Protein AF-A0A7S3LBG4-F1 (afdb_monomer_lite)

pLDDT: mean 80.08, std 18.28, range [35.03, 97.19]

Sequence (157 aa):
PDRILVVACHACQHLSDETLQIACEFGAHAAIMPCCQRDLSPGCAWKAVSKRLNIPMEIVMDIVLAGKAMSWSAGQEHQTSYDVRMKVLEGSSTPQNRLILCRADEN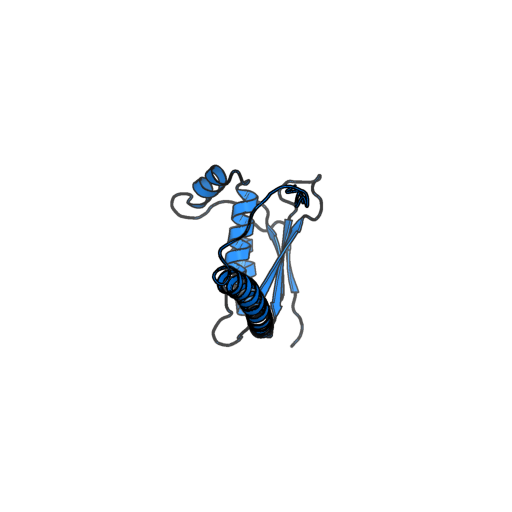LNRRRAQAKATAQDHLDKAYQRAHVLVSSTKSKTSDYLPLLGSFCLGVAL

Structure (mmCIF, N/CA/C/O backbone):
data_AF-A0A7S3LBG4-F1
#
_entry.id   AF-A0A7S3LBG4-F1
#
loop_
_atom_site.group_PDB
_atom_site.id
_atom_site.type_symbol
_atom_site.label_atom_id
_atom_site.label_alt_id
_atom_site.label_comp_id
_atom_site.label_asym_id
_atom_site.label_entity_id
_atom_site.label_seq_id
_atom_site.pdbx_PDB_ins_code
_atom_site.Cartn_x
_atom_site.Cartn_y
_atom_site.Cartn_z
_atom_site.occupancy
_atom_site.B_iso_or_equiv
_atom_site.auth_seq_id
_atom_site.auth_comp_id
_atom_site.auth_asym_id
_atom_site.auth_atom_id
_atom_site.pdbx_PDB_model_num
ATOM 1 N N . PRO A 1 1 ? -22.927 3.860 -4.660 1.00 54.59 1 PRO A N 1
ATOM 2 C CA . PRO A 1 1 ? -21.710 3.897 -5.502 1.00 54.59 1 PRO A CA 1
ATOM 3 C C . PRO A 1 1 ? -21.310 2.489 -5.956 1.00 54.59 1 PRO A C 1
ATOM 5 O O . PRO A 1 1 ? -21.246 1.577 -5.128 1.00 54.59 1 PRO A O 1
ATOM 8 N N . ASP A 1 2 ? -21.078 2.316 -7.256 1.00 58.25 2 ASP A N 1
ATOM 9 C CA . ASP A 1 2 ? -20.560 1.061 -7.797 1.00 58.25 2 ASP A CA 1
ATOM 10 C C . ASP A 1 2 ? -19.129 0.827 -7.307 1.00 58.25 2 ASP A C 1
ATOM 12 O O . ASP A 1 2 ? -18.314 1.747 -7.224 1.00 58.25 2 ASP A O 1
ATOM 16 N N . ARG A 1 3 ? -18.823 -0.417 -6.930 1.00 76.06 3 ARG A N 1
ATOM 17 C CA . ARG A 1 3 ? -17.491 -0.796 -6.446 1.00 76.06 3 ARG A CA 1
ATOM 18 C C . ARG A 1 3 ? -16.565 -0.999 -7.639 1.00 76.06 3 ARG A C 1
ATOM 20 O O . ARG A 1 3 ? -16.443 -2.112 -8.144 1.00 76.06 3 ARG A O 1
ATOM 27 N N . ILE A 1 4 ? -15.935 0.080 -8.087 1.00 87.81 4 ILE A N 1
ATOM 28 C CA . ILE A 1 4 ? -14.963 0.047 -9.182 1.00 87.81 4 ILE A CA 1
ATOM 29 C C . ILE A 1 4 ? -13.661 -0.593 -8.682 1.00 87.81 4 ILE A C 1
ATOM 31 O O . ILE A 1 4 ? -13.134 -0.218 -7.631 1.00 87.81 4 ILE A O 1
ATOM 35 N N . LEU A 1 5 ? -13.157 -1.566 -9.445 1.00 91.75 5 LEU A N 1
ATOM 36 C CA . LEU A 1 5 ? -11.849 -2.183 -9.248 1.00 91.75 5 LEU A CA 1
ATOM 37 C C . LEU A 1 5 ? -10.949 -1.847 -10.437 1.00 91.75 5 LEU A C 1
ATOM 39 O O . LEU A 1 5 ? -11.205 -2.281 -11.558 1.00 91.75 5 LEU A O 1
ATOM 43 N N . VAL A 1 6 ? -9.876 -1.114 -10.170 1.00 93.75 6 VAL A N 1
ATOM 44 C CA . VAL A 1 6 ? -8.808 -0.837 -11.129 1.00 93.75 6 VAL A CA 1
ATOM 45 C C . VAL A 1 6 ? -7.789 -1.970 -11.065 1.00 93.75 6 VAL A C 1
ATOM 47 O O . VAL A 1 6 ? -7.292 -2.307 -9.991 1.00 93.75 6 VAL A O 1
ATOM 50 N N . VAL A 1 7 ? -7.468 -2.568 -12.210 1.00 94.81 7 VAL A N 1
ATOM 51 C CA . VAL A 1 7 ? -6.481 -3.649 -12.301 1.00 94.81 7 VAL A CA 1
ATOM 52 C C . VAL A 1 7 ? -5.389 -3.251 -13.276 1.00 94.81 7 VAL A C 1
ATOM 54 O O . VAL A 1 7 ? -5.682 -2.904 -14.418 1.00 94.81 7 VAL A O 1
ATOM 57 N N . ALA A 1 8 ? -4.134 -3.351 -12.846 1.00 93.69 8 ALA A N 1
ATOM 58 C CA . ALA A 1 8 ? -2.986 -3.233 -13.735 1.00 93.69 8 ALA A CA 1
ATOM 59 C C . ALA A 1 8 ? -2.028 -4.399 -13.498 1.00 93.69 8 ALA A C 1
ATOM 61 O O . ALA A 1 8 ? -1.643 -4.693 -12.365 1.00 93.69 8 ALA A O 1
ATOM 62 N N . CYS A 1 9 ? -1.637 -5.068 -14.577 1.00 91.12 9 CYS A N 1
ATOM 63 C CA . CYS A 1 9 ? -0.676 -6.161 -14.543 1.00 91.12 9 CYS A CA 1
ATOM 64 C C . CYS A 1 9 ? 0.565 -5.778 -15.338 1.00 91.12 9 CYS A C 1
ATOM 66 O O . CYS A 1 9 ? 0.461 -5.044 -16.319 1.00 91.12 9 CYS A O 1
ATOM 68 N N . HIS A 1 10 ? 1.730 -6.251 -14.895 1.00 89.00 10 HIS A N 1
ATOM 69 C CA . HIS A 1 10 ? 3.010 -5.899 -15.506 1.00 89.00 10 HIS A CA 1
ATOM 70 C C . HIS A 1 10 ? 3.178 -4.376 -15.681 1.00 89.00 10 HIS A C 1
ATOM 72 O O . HIS A 1 10 ? 3.668 -3.886 -16.699 1.00 89.00 10 HIS A O 1
ATOM 78 N N . ALA A 1 11 ? 2.738 -3.614 -14.678 1.00 91.12 11 ALA A N 1
ATOM 79 C CA . ALA A 1 11 ? 2.839 -2.165 -14.694 1.00 91.12 11 ALA A CA 1
ATOM 80 C C . ALA A 1 11 ? 4.248 -1.749 -14.262 1.00 91.12 11 ALA A C 1
ATOM 82 O O . ALA A 1 11 ? 4.743 -2.203 -13.231 1.00 91.12 11 ALA A O 1
ATOM 83 N N . CYS A 1 12 ? 4.898 -0.863 -15.023 1.00 92.56 12 CYS A N 1
ATOM 84 C CA . CYS A 1 12 ? 6.176 -0.298 -14.595 1.00 92.56 12 CYS A CA 1
ATOM 85 C C . CYS A 1 12 ? 6.015 0.482 -13.280 1.00 92.56 12 CYS A C 1
ATOM 87 O O . CYS A 1 12 ? 4.901 0.871 -12.923 1.00 92.56 12 CYS A O 1
ATOM 89 N N . GLN A 1 13 ? 7.111 0.740 -12.558 1.00 90.12 13 GLN A N 1
ATOM 90 C CA . GLN A 1 13 ? 7.042 1.474 -11.285 1.00 90.12 13 GLN A CA 1
ATOM 91 C C . GLN A 1 13 ? 6.305 2.818 -11.424 1.00 90.12 13 GLN A C 1
ATOM 93 O O . GLN A 1 13 ? 5.478 3.149 -10.583 1.00 90.12 13 GLN A O 1
ATOM 98 N N . HIS A 1 14 ? 6.576 3.556 -12.506 1.00 90.94 14 HIS A N 1
ATOM 99 C CA . HIS A 1 14 ? 5.936 4.842 -12.787 1.00 90.94 14 HIS A CA 1
ATOM 100 C C . HIS A 1 14 ? 4.425 4.697 -13.020 1.00 90.94 14 HIS A C 1
ATOM 102 O O . HIS A 1 14 ? 3.637 5.362 -12.360 1.00 90.94 14 HIS A O 1
ATOM 108 N N . LEU A 1 15 ? 4.023 3.766 -13.892 1.00 93.44 15 LEU A N 1
ATOM 109 C CA . LEU A 1 15 ? 2.612 3.502 -14.178 1.00 93.44 15 LEU A CA 1
ATOM 110 C C . LEU A 1 15 ? 1.868 2.986 -12.941 1.00 93.44 15 LEU A C 1
ATOM 112 O O . LEU A 1 15 ? 0.700 3.302 -12.747 1.00 93.44 15 LEU A O 1
ATOM 116 N N . SER A 1 16 ? 2.539 2.198 -12.100 1.00 94.25 16 SER A N 1
ATOM 117 C CA . SER A 1 16 ? 1.974 1.685 -10.850 1.00 94.25 16 SER A CA 1
ATOM 118 C C . SER A 1 16 ? 1.709 2.808 -9.847 1.00 94.25 16 SER A C 1
ATOM 120 O O . SER A 1 16 ? 0.641 2.825 -9.241 1.00 94.25 16 SER A O 1
ATOM 122 N N . ASP A 1 17 ? 2.656 3.745 -9.696 1.00 92.88 17 ASP A N 1
ATOM 123 C CA . ASP A 1 17 ? 2.485 4.950 -8.874 1.00 92.88 17 ASP A CA 1
ATOM 124 C C . ASP A 1 17 ? 1.294 5.784 -9.380 1.00 92.88 17 ASP A C 1
ATOM 126 O O . ASP A 1 17 ? 0.386 6.074 -8.605 1.00 92.88 17 ASP A O 1
ATOM 130 N N . GLU A 1 18 ? 1.256 6.103 -10.677 1.00 93.50 18 GLU A N 1
ATOM 131 C CA . GLU A 1 18 ? 0.207 6.937 -11.284 1.00 93.50 18 GLU A CA 1
ATOM 132 C C . GLU A 1 18 ? -1.180 6.279 -11.207 1.00 93.50 18 GLU A C 1
ATOM 134 O O . GLU A 1 18 ? -2.149 6.900 -10.774 1.00 93.50 18 GLU A O 1
ATOM 139 N N . THR A 1 19 ? -1.274 4.988 -11.544 1.00 94.50 19 THR A N 1
ATOM 140 C CA . THR A 1 19 ? -2.541 4.240 -11.495 1.00 94.50 19 THR A CA 1
ATOM 141 C C . THR A 1 19 ? -3.093 4.178 -10.075 1.00 94.50 19 THR A C 1
ATOM 143 O O . THR A 1 19 ? -4.294 4.363 -9.876 1.00 94.50 19 THR A O 1
ATOM 146 N N . LEU A 1 20 ? -2.238 3.916 -9.078 1.00 92.88 20 LEU A N 1
ATOM 147 C CA . LEU A 1 20 ? -2.684 3.885 -7.687 1.00 92.88 20 LEU A CA 1
ATOM 148 C C . LEU A 1 20 ? -3.047 5.267 -7.176 1.00 92.88 20 LEU A C 1
ATOM 150 O O . LEU A 1 20 ? -4.025 5.370 -6.449 1.00 92.88 20 LEU A O 1
ATOM 154 N N . GLN A 1 21 ? -2.309 6.308 -7.556 1.00 91.69 21 GLN A N 1
ATOM 155 C CA . GLN A 1 21 ? -2.642 7.668 -7.156 1.00 91.69 21 GLN A CA 1
ATOM 156 C C . GLN A 1 21 ? -4.034 8.057 -7.666 1.00 91.69 21 GLN A C 1
ATOM 158 O O . GLN A 1 21 ? -4.881 8.445 -6.864 1.00 91.69 21 GLN A O 1
ATOM 163 N N . ILE A 1 22 ? -4.304 7.859 -8.959 1.00 91.25 22 ILE A N 1
ATOM 164 C CA . ILE A 1 22 ? -5.611 8.150 -9.562 1.00 91.25 22 ILE A CA 1
ATOM 165 C C . ILE A 1 22 ? -6.702 7.298 -8.902 1.00 91.25 22 ILE A C 1
ATOM 167 O O . ILE A 1 22 ? -7.727 7.821 -8.471 1.00 91.25 22 ILE A O 1
ATOM 171 N N . ALA A 1 23 ? -6.491 5.985 -8.757 1.00 91.19 23 ALA A N 1
ATOM 172 C CA . ALA A 1 23 ? -7.466 5.125 -8.084 1.00 91.19 23 ALA A CA 1
ATOM 173 C C . ALA A 1 23 ? -7.743 5.597 -6.646 1.00 91.19 23 ALA A C 1
ATOM 175 O O . ALA A 1 23 ? -8.896 5.601 -6.209 1.00 91.19 23 ALA A O 1
ATOM 176 N N . CYS A 1 24 ? -6.699 6.038 -5.938 1.00 88.00 24 CYS A N 1
ATOM 177 C CA . CYS A 1 24 ? -6.808 6.567 -4.592 1.00 88.00 24 CYS A CA 1
ATOM 178 C C . CYS A 1 24 ? -7.620 7.868 -4.541 1.00 88.00 24 CYS A C 1
ATOM 180 O O . CYS A 1 24 ? -8.487 7.984 -3.673 1.00 88.00 24 CYS A O 1
ATOM 182 N N . GLU A 1 25 ? -7.383 8.798 -5.471 1.00 86.88 25 GLU A N 1
ATOM 183 C CA . GLU A 1 25 ? -8.101 10.075 -5.607 1.00 86.88 25 GLU A CA 1
ATOM 184 C C . GLU A 1 25 ? -9.612 9.878 -5.796 1.00 86.88 25 GLU A C 1
ATOM 186 O O . GLU A 1 25 ? -10.403 10.587 -5.177 1.00 86.88 25 GLU A O 1
ATOM 191 N N . PHE A 1 26 ? -10.018 8.863 -6.564 1.00 87.44 26 PHE A N 1
ATOM 192 C CA . PHE A 1 26 ? -11.430 8.559 -6.834 1.00 87.44 26 PHE A CA 1
ATOM 193 C C . PHE A 1 26 ? -12.071 7.560 -5.855 1.00 87.44 26 PHE A C 1
ATOM 195 O O . PHE A 1 26 ? -13.192 7.106 -6.084 1.00 87.44 26 PHE A O 1
ATOM 202 N N . GLY A 1 27 ? -11.393 7.176 -4.767 1.00 87.50 27 GLY A N 1
ATOM 203 C CA . GLY A 1 27 ? -11.970 6.236 -3.796 1.00 87.50 27 GLY A CA 1
ATOM 204 C C . GLY A 1 27 ? -12.109 4.793 -4.314 1.00 87.50 27 GLY A C 1
ATOM 205 O O . GLY A 1 27 ? -12.870 4.008 -3.742 1.00 87.50 27 GLY A O 1
ATOM 206 N N . ALA A 1 28 ? -11.430 4.429 -5.406 1.00 90.31 28 ALA A N 1
ATOM 207 C CA . ALA A 1 28 ? -11.596 3.143 -6.078 1.00 90.31 28 ALA A CA 1
ATOM 208 C C . ALA A 1 28 ? -10.756 2.032 -5.430 1.00 90.31 28 ALA A C 1
ATOM 210 O O . ALA A 1 28 ? -9.685 2.260 -4.870 1.00 90.31 28 ALA A O 1
ATOM 211 N N . HIS A 1 29 ? -11.211 0.782 -5.531 1.00 92.69 29 HIS A N 1
ATOM 212 C CA . HIS A 1 29 ? -10.350 -0.355 -5.207 1.00 92.69 29 HIS A CA 1
ATOM 213 C C . HIS A 1 29 ? -9.295 -0.522 -6.304 1.00 92.69 29 HIS A C 1
ATOM 215 O O . HIS A 1 29 ? -9.591 -0.315 -7.479 1.00 92.69 29 HIS A O 1
ATOM 221 N N . ALA A 1 30 ? -8.090 -0.958 -5.945 1.00 94.38 30 ALA A N 1
ATOM 222 C CA . ALA A 1 30 ? -7.036 -1.227 -6.916 1.00 94.38 30 ALA A CA 1
ATOM 223 C C . ALA A 1 30 ? -6.306 -2.545 -6.637 1.00 94.38 30 ALA A C 1
ATOM 225 O O . ALA A 1 30 ? -6.132 -2.953 -5.488 1.00 94.38 30 ALA A O 1
ATOM 226 N N . ALA A 1 31 ? -5.873 -3.213 -7.702 1.00 95.44 31 ALA A N 1
ATOM 227 C CA . ALA A 1 31 ? -5.034 -4.402 -7.665 1.00 95.44 31 ALA A CA 1
ATOM 228 C C . ALA A 1 31 ? -3.925 -4.261 -8.713 1.00 95.44 31 ALA A C 1
ATOM 230 O O . ALA A 1 31 ? -4.193 -4.268 -9.914 1.00 95.44 31 ALA A O 1
ATOM 231 N N . ILE A 1 32 ? -2.683 -4.118 -8.259 1.00 94.81 32 ILE A N 1
ATOM 232 C CA . ILE A 1 32 ? -1.543 -3.806 -9.122 1.00 94.81 32 ILE A CA 1
ATOM 233 C C . ILE A 1 32 ? -0.476 -4.877 -8.984 1.00 94.81 32 ILE A C 1
ATOM 235 O O . ILE A 1 32 ? -0.069 -5.215 -7.874 1.00 94.81 32 ILE A O 1
ATOM 239 N N . MET A 1 33 ? -0.007 -5.393 -10.114 1.00 93.69 33 MET A N 1
ATOM 240 C CA . MET A 1 33 ? 1.157 -6.270 -10.186 1.00 93.69 33 MET A CA 1
ATOM 241 C C . MET A 1 33 ? 2.317 -5.505 -10.839 1.00 93.69 33 MET A C 1
ATOM 243 O O . MET A 1 33 ? 2.392 -5.458 -12.074 1.00 93.69 33 MET A O 1
ATOM 247 N N . PRO A 1 34 ? 3.192 -4.866 -10.042 1.00 92.19 34 PRO A N 1
ATOM 248 C CA . PRO A 1 34 ? 4.316 -4.110 -10.569 1.00 92.19 34 PRO A CA 1
ATOM 249 C C . PRO A 1 34 ? 5.387 -5.042 -11.151 1.00 92.19 34 PRO A C 1
ATOM 251 O O . PRO A 1 34 ? 5.808 -6.013 -10.520 1.00 92.19 34 PRO A O 1
ATOM 254 N N . CYS A 1 35 ? 5.880 -4.715 -12.342 1.00 87.38 35 CYS A N 1
ATOM 255 C CA . CYS A 1 35 ? 7.086 -5.309 -12.916 1.00 87.38 35 CYS A CA 1
ATOM 256 C C . CYS A 1 35 ? 8.046 -4.180 -13.296 1.00 87.38 35 CYS A C 1
ATOM 258 O O . CYS A 1 35 ? 7.598 -3.112 -13.693 1.00 87.38 35 CYS A O 1
ATOM 260 N N . CYS A 1 36 ? 9.360 -4.373 -13.206 1.00 87.44 36 CYS A N 1
ATOM 261 C CA . CYS A 1 36 ? 10.356 -3.301 -13.403 1.00 87.44 36 CYS A CA 1
ATOM 262 C C . CYS A 1 36 ? 10.433 -2.295 -12.239 1.00 8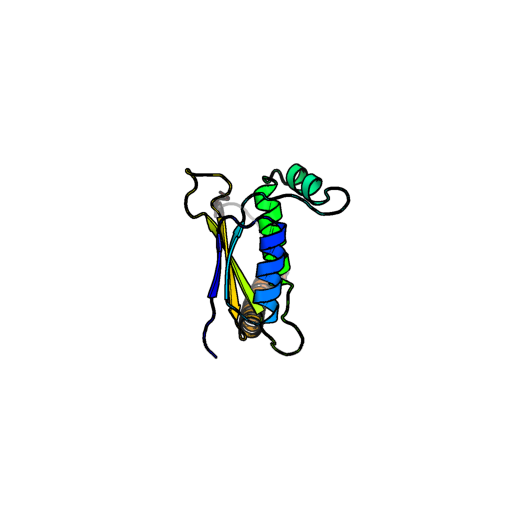7.44 36 CYS A C 1
ATOM 264 O O . CYS A 1 36 ? 10.469 -1.078 -12.451 1.00 87.44 36 CYS A O 1
ATOM 266 N N . GLN A 1 37 ? 10.506 -2.801 -11.007 1.00 87.50 37 GLN A N 1
ATOM 267 C CA . GLN A 1 37 ? 10.801 -1.996 -9.826 1.00 87.50 37 GLN A CA 1
ATOM 268 C C . GLN A 1 37 ? 12.133 -1.262 -10.005 1.00 87.50 37 GLN A C 1
ATOM 270 O O . GLN A 1 37 ? 13.196 -1.869 -10.157 1.00 87.50 37 GLN A O 1
ATOM 275 N N . ARG A 1 38 ? 12.074 0.067 -9.992 1.00 85.81 38 ARG A N 1
ATOM 276 C CA . ARG A 1 38 ? 13.249 0.927 -10.095 1.00 85.81 38 ARG A CA 1
ATOM 277 C C . ARG A 1 38 ? 13.104 2.077 -9.125 1.00 85.81 38 ARG A C 1
ATOM 279 O O . ARG A 1 38 ? 12.057 2.709 -9.051 1.00 85.81 38 ARG A O 1
ATOM 286 N N . ASP A 1 39 ? 14.187 2.366 -8.423 1.00 83.06 39 ASP A N 1
ATOM 287 C CA . ASP A 1 39 ? 14.272 3.566 -7.614 1.00 83.06 39 ASP A CA 1
ATOM 288 C C . ASP A 1 39 ? 14.437 4.785 -8.529 1.00 83.06 39 ASP A C 1
ATOM 290 O O . ASP A 1 39 ? 15.477 4.964 -9.164 1.00 83.06 39 ASP A O 1
ATOM 294 N N . LEU A 1 40 ? 13.372 5.579 -8.631 1.00 79.69 40 LEU A N 1
ATOM 295 C CA . LEU A 1 40 ? 13.346 6.840 -9.375 1.00 79.69 40 LEU A CA 1
ATOM 296 C C . LEU A 1 40 ? 13.673 8.045 -8.476 1.00 79.69 40 LEU A C 1
ATOM 298 O O . LEU A 1 40 ? 13.644 9.181 -8.943 1.00 79.69 40 LEU A O 1
ATOM 302 N N . SER A 1 41 ? 13.961 7.823 -7.187 1.00 79.00 41 SER A N 1
ATOM 303 C CA . SER A 1 41 ? 14.280 8.910 -6.265 1.00 79.00 41 SER A CA 1
ATOM 304 C C . SER A 1 41 ? 15.652 9.528 -6.575 1.00 79.00 41 SER A C 1
ATOM 306 O O . SER A 1 41 ? 16.596 8.814 -6.946 1.00 79.00 41 SER A O 1
ATOM 308 N N . PRO A 1 42 ? 15.805 10.854 -6.393 1.00 77.25 42 PRO A N 1
ATOM 309 C CA . PRO A 1 42 ? 17.103 11.506 -6.506 1.00 77.25 42 PRO A CA 1
ATOM 310 C C . PRO A 1 42 ? 18.128 10.834 -5.584 1.00 77.25 42 PRO A C 1
ATOM 312 O O . PRO A 1 42 ? 17.894 10.669 -4.389 1.00 77.25 42 PRO A O 1
ATOM 315 N N . GLY A 1 43 ? 19.267 10.423 -6.142 1.00 79.44 43 GLY A N 1
ATOM 316 C CA . GLY A 1 43 ? 20.343 9.785 -5.376 1.00 79.44 43 GLY A CA 1
ATOM 317 C C . GLY A 1 43 ? 20.122 8.311 -5.009 1.00 79.44 43 GLY A C 1
ATOM 318 O O . GLY A 1 43 ? 20.941 7.761 -4.274 1.00 79.44 43 GLY A O 1
ATOM 319 N N . CYS A 1 44 ? 19.081 7.647 -5.531 1.00 78.25 44 CYS A N 1
ATOM 320 C CA . CYS A 1 44 ? 18.791 6.230 -5.265 1.00 78.25 44 CYS A CA 1
ATOM 321 C C . CYS A 1 44 ? 18.667 5.907 -3.760 1.00 78.25 44 CYS A C 1
ATOM 323 O O . CYS A 1 44 ? 19.305 4.970 -3.256 1.00 78.25 44 CYS A O 1
ATOM 325 N N . ALA A 1 45 ? 17.887 6.705 -3.026 1.00 85.00 45 ALA A N 1
ATOM 326 C CA . ALA A 1 45 ? 17.784 6.624 -1.570 1.00 85.00 45 ALA A CA 1
ATOM 327 C C . ALA A 1 45 ? 17.387 5.219 -1.074 1.00 85.00 45 ALA A C 1
ATOM 329 O O . ALA A 1 45 ? 17.899 4.738 -0.057 1.00 85.00 45 ALA A O 1
ATOM 330 N N . TRP A 1 46 ? 16.544 4.510 -1.827 1.00 90.94 46 TRP A N 1
ATOM 331 C CA . TRP A 1 46 ? 16.045 3.187 -1.452 1.00 90.94 46 TRP A CA 1
ATOM 332 C C . TRP A 1 46 ? 17.063 2.077 -1.700 1.00 90.94 46 TRP A C 1
ATOM 334 O O . TRP A 1 46 ? 17.021 1.039 -1.038 1.00 90.94 46 TRP A O 1
ATOM 344 N N . LYS A 1 47 ? 18.068 2.317 -2.552 1.00 89.88 47 LYS A N 1
ATOM 345 C CA . LYS A 1 47 ? 19.163 1.361 -2.787 1.00 89.88 47 LYS A CA 1
ATOM 346 C C . LYS A 1 47 ? 20.015 1.167 -1.540 1.00 89.88 47 LYS A C 1
ATOM 348 O O . LYS A 1 47 ? 20.445 0.052 -1.249 1.00 89.88 47 LYS A O 1
ATOM 353 N N . ALA A 1 48 ? 20.261 2.245 -0.797 1.00 90.31 48 ALA A N 1
ATOM 354 C CA . ALA A 1 48 ? 20.980 2.175 0.471 1.00 90.31 48 ALA A CA 1
ATOM 355 C C . ALA A 1 48 ? 20.171 1.408 1.529 1.00 90.31 48 ALA A C 1
ATOM 357 O O . ALA A 1 48 ? 20.737 0.592 2.255 1.00 90.31 48 ALA A O 1
ATOM 358 N N . VAL A 1 49 ? 18.853 1.628 1.577 1.00 91.69 49 VAL A N 1
ATOM 359 C CA . VAL A 1 49 ? 17.935 0.923 2.486 1.00 91.69 49 VAL A CA 1
ATOM 360 C C . VAL A 1 49 ? 17.901 -0.574 2.179 1.00 91.69 49 VAL A C 1
ATOM 362 O O . VAL A 1 49 ? 18.122 -1.375 3.082 1.00 91.69 49 VAL A O 1
ATOM 365 N N . SER A 1 50 ? 17.721 -0.948 0.909 1.00 93.88 50 SER A N 1
ATOM 366 C CA . SER A 1 50 ? 17.745 -2.342 0.443 1.00 93.88 50 SER A CA 1
ATOM 367 C C . SER A 1 50 ? 19.012 -3.071 0.900 1.00 93.88 50 SER A C 1
ATOM 369 O O . SER A 1 50 ? 18.926 -4.134 1.515 1.00 93.88 50 SER A O 1
ATOM 371 N N . LYS A 1 51 ? 20.189 -2.457 0.708 1.00 93.56 51 LYS A N 1
ATOM 372 C CA . LYS A 1 51 ? 21.471 -3.030 1.150 1.00 93.56 51 LYS A CA 1
ATOM 373 C C . LYS A 1 51 ? 21.578 -3.167 2.668 1.00 93.56 51 LY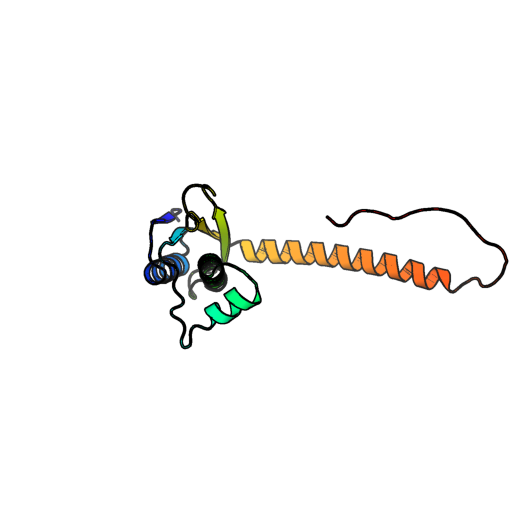S A C 1
ATOM 375 O O . LYS A 1 51 ? 22.068 -4.181 3.147 1.00 93.56 51 LYS A O 1
ATOM 380 N N . ARG A 1 52 ? 21.152 -2.150 3.425 1.00 94.62 52 ARG A N 1
ATOM 381 C CA . ARG A 1 52 ? 21.250 -2.145 4.895 1.00 94.62 52 ARG A CA 1
ATOM 382 C C . ARG A 1 52 ? 20.315 -3.157 5.549 1.00 94.62 52 ARG A C 1
ATOM 384 O O . ARG A 1 52 ? 20.693 -3.761 6.542 1.00 94.62 52 ARG A O 1
ATOM 391 N N . LEU A 1 53 ? 19.113 -3.321 5.002 1.00 94.56 53 LEU A N 1
ATOM 392 C CA . LEU A 1 53 ? 18.110 -4.252 5.522 1.00 94.56 53 LEU A CA 1
ATOM 393 C C . LEU A 1 53 ? 18.257 -5.667 4.953 1.00 94.56 53 LEU A C 1
ATOM 395 O O . LEU A 1 53 ? 17.552 -6.566 5.396 1.00 94.56 53 LEU A O 1
ATOM 399 N N . ASN A 1 54 ? 19.156 -5.863 3.983 1.00 94.88 54 ASN A N 1
ATOM 400 C CA . ASN A 1 54 ? 19.304 -7.110 3.236 1.00 94.88 54 ASN A CA 1
ATOM 401 C C . ASN A 1 54 ? 17.975 -7.582 2.607 1.00 94.88 54 ASN A C 1
ATOM 403 O O . ASN A 1 54 ? 17.637 -8.763 2.625 1.00 94.88 54 ASN A O 1
ATOM 407 N N . ILE A 1 55 ? 17.204 -6.632 2.067 1.00 91.56 55 ILE A N 1
ATOM 408 C CA . ILE A 1 55 ? 15.927 -6.884 1.389 1.00 91.56 55 ILE A CA 1
ATOM 409 C C . ILE A 1 55 ? 16.113 -6.577 -0.102 1.00 91.56 55 ILE A C 1
ATOM 411 O O . ILE A 1 55 ? 16.613 -5.492 -0.423 1.00 91.56 55 ILE A O 1
ATOM 415 N N . PRO A 1 56 ? 15.699 -7.474 -1.019 1.00 90.81 56 PRO A N 1
ATOM 416 C CA . PRO A 1 56 ? 15.716 -7.215 -2.455 1.00 90.81 56 PRO A CA 1
ATOM 417 C C . PRO A 1 56 ? 15.071 -5.873 -2.809 1.00 90.81 56 PRO A C 1
ATOM 419 O O . PRO A 1 56 ? 14.024 -5.509 -2.268 1.00 90.81 56 PRO A O 1
ATOM 422 N N . MET A 1 57 ? 15.706 -5.127 -3.712 1.00 90.94 57 MET A N 1
ATOM 423 C CA . MET A 1 57 ? 15.269 -3.778 -4.077 1.00 90.94 57 MET A CA 1
ATOM 424 C C . MET A 1 57 ? 13.823 -3.766 -4.575 1.00 90.94 57 MET A C 1
ATOM 426 O O . MET A 1 57 ? 13.069 -2.844 -4.283 1.00 90.94 57 MET A O 1
ATOM 430 N N . GLU A 1 58 ? 13.415 -4.816 -5.281 1.00 89.38 58 GLU A N 1
ATOM 431 C CA . GLU A 1 58 ? 12.070 -4.958 -5.826 1.00 89.38 58 GLU A CA 1
ATOM 432 C C . GLU A 1 58 ? 11.028 -5.005 -4.703 1.00 89.38 58 GLU A C 1
ATOM 434 O O . GLU A 1 58 ? 9.984 -4.369 -4.789 1.00 89.38 58 GLU A O 1
ATOM 439 N N . ILE A 1 59 ? 11.340 -5.693 -3.604 1.00 90.75 59 ILE A N 1
ATOM 440 C CA . ILE A 1 59 ? 10.463 -5.757 -2.432 1.00 90.75 59 ILE A CA 1
ATOM 441 C C . ILE A 1 59 ? 10.412 -4.398 -1.733 1.00 90.75 59 ILE A C 1
ATOM 443 O O . ILE A 1 59 ? 9.339 -3.965 -1.321 1.00 90.75 59 ILE A O 1
ATOM 447 N N . VAL A 1 60 ? 11.547 -3.699 -1.622 1.00 93.00 60 VAL A N 1
ATOM 448 C CA . VAL A 1 60 ? 11.581 -2.351 -1.034 1.00 93.00 60 VAL A CA 1
ATOM 449 C C . VAL A 1 60 ? 10.698 -1.392 -1.828 1.00 93.00 60 VAL A C 1
ATOM 451 O O . VAL A 1 60 ? 9.912 -0.665 -1.229 1.00 93.00 60 VAL A O 1
ATOM 454 N N . MET A 1 61 ? 10.773 -1.412 -3.158 1.00 92.81 61 MET A N 1
ATOM 455 C CA . MET A 1 61 ? 9.943 -0.542 -3.996 1.00 92.81 61 MET A CA 1
ATOM 456 C C . MET A 1 61 ? 8.451 -0.866 -3.881 1.00 92.81 61 MET A C 1
ATOM 458 O O . MET A 1 61 ? 7.642 0.057 -3.802 1.00 92.81 61 MET A O 1
ATOM 462 N N . ASP A 1 62 ? 8.085 -2.146 -3.787 1.00 92.62 62 ASP A N 1
ATOM 463 C CA . ASP A 1 62 ? 6.692 -2.548 -3.560 1.00 92.62 62 ASP A CA 1
ATOM 464 C C . ASP A 1 62 ? 6.189 -2.087 -2.177 1.00 92.62 62 ASP A C 1
ATOM 466 O O . ASP A 1 62 ? 5.064 -1.600 -2.056 1.00 92.62 62 ASP A O 1
ATOM 470 N N . ILE A 1 63 ? 7.037 -2.157 -1.140 1.00 93.50 63 ILE A N 1
ATOM 471 C CA . ILE A 1 63 ? 6.737 -1.620 0.200 1.00 93.50 63 ILE A CA 1
ATOM 472 C C . ILE A 1 63 ? 6.549 -0.101 0.144 1.00 93.50 63 ILE A C 1
ATOM 474 O O . ILE A 1 63 ? 5.622 0.423 0.760 1.00 93.50 63 ILE A O 1
ATOM 478 N N . VAL A 1 64 ? 7.405 0.613 -0.591 1.00 93.06 64 VAL A N 1
ATOM 479 C CA . VAL A 1 64 ? 7.292 2.067 -0.771 1.00 93.06 64 VAL A CA 1
ATOM 480 C C . VAL A 1 64 ? 5.981 2.414 -1.469 1.00 93.06 64 VAL A C 1
ATOM 482 O O . VAL A 1 64 ? 5.267 3.298 -1.002 1.00 93.06 64 VAL A O 1
ATOM 485 N N . LEU A 1 65 ? 5.632 1.701 -2.539 1.00 92.69 65 LEU A N 1
ATOM 486 C CA . LEU A 1 65 ? 4.382 1.893 -3.271 1.00 92.69 65 LEU A CA 1
ATOM 487 C C . LEU A 1 65 ? 3.156 1.642 -2.379 1.00 92.69 65 LEU A C 1
ATOM 489 O O . LEU A 1 65 ? 2.242 2.463 -2.328 1.00 92.69 65 LEU A O 1
ATOM 493 N N . ALA A 1 66 ? 3.169 0.555 -1.602 1.00 93.38 66 ALA A N 1
ATOM 494 C CA . ALA A 1 66 ? 2.132 0.271 -0.614 1.00 93.38 66 ALA A CA 1
ATOM 495 C C . ALA A 1 66 ? 2.044 1.373 0.458 1.00 93.38 66 ALA A C 1
ATOM 497 O O . ALA A 1 66 ? 0.951 1.802 0.825 1.00 93.38 66 ALA A O 1
ATOM 498 N N . GLY A 1 67 ? 3.194 1.861 0.933 1.00 92.31 67 GLY A N 1
ATOM 499 C CA . GLY A 1 67 ? 3.306 2.975 1.874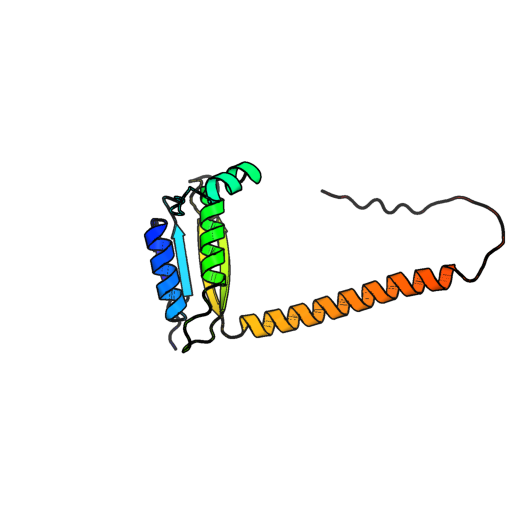 1.00 92.31 67 GLY A CA 1
ATOM 500 C C . GLY A 1 67 ? 2.671 4.257 1.347 1.00 92.31 67 GLY A C 1
ATOM 501 O O . GLY A 1 67 ? 1.870 4.877 2.047 1.00 92.31 67 GLY A O 1
ATOM 502 N N . LYS A 1 68 ? 2.968 4.612 0.094 1.00 91.31 68 LYS A N 1
ATOM 503 C CA . LYS A 1 68 ? 2.357 5.756 -0.589 1.00 91.31 68 LYS A CA 1
ATOM 504 C C . LYS A 1 68 ? 0.839 5.613 -0.657 1.00 91.31 68 LYS A C 1
ATOM 506 O O . LYS A 1 68 ? 0.146 6.510 -0.189 1.00 91.31 68 LYS A O 1
ATOM 511 N N . ALA A 1 69 ? 0.331 4.464 -1.107 1.00 90.31 69 ALA A N 1
ATOM 512 C CA . ALA A 1 69 ? -1.107 4.201 -1.180 1.00 90.31 69 ALA A CA 1
ATOM 513 C C . ALA A 1 69 ? -1.812 4.284 0.186 1.00 90.31 69 ALA A C 1
ATOM 515 O O . ALA A 1 69 ? -2.939 4.758 0.275 1.00 90.31 69 ALA A O 1
ATOM 516 N N . MET A 1 70 ? -1.145 3.875 1.271 1.00 88.50 70 MET A N 1
ATOM 517 C CA . MET A 1 70 ? -1.663 4.064 2.632 1.00 88.50 70 MET A CA 1
ATOM 518 C C . MET A 1 70 ? -1.646 5.531 3.084 1.00 88.50 70 MET A C 1
ATOM 520 O O . MET A 1 70 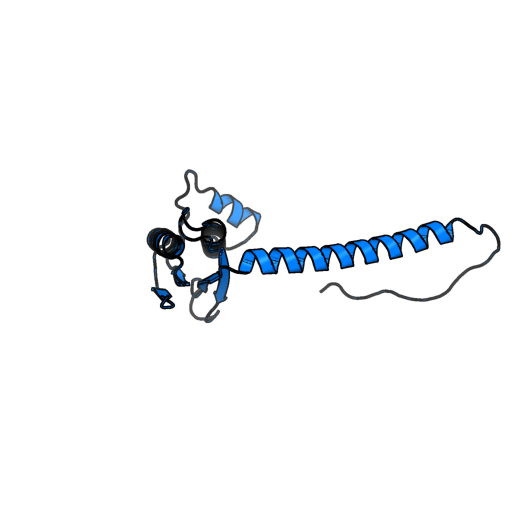? -2.469 5.912 3.915 1.00 88.50 70 MET A O 1
ATOM 524 N N . SER A 1 71 ? -0.698 6.330 2.584 1.00 86.69 71 SER A N 1
ATOM 525 C CA . SER A 1 71 ? -0.550 7.754 2.916 1.00 86.69 71 SER A CA 1
ATOM 526 C C . SER A 1 71 ? -1.427 8.675 2.075 1.00 86.69 71 SER A C 1
ATOM 528 O O . SER A 1 71 ? -1.725 9.786 2.506 1.00 86.69 71 SER A O 1
ATOM 530 N N . TRP A 1 72 ? -1.857 8.219 0.897 1.00 84.56 72 TRP A N 1
ATOM 531 C CA . TRP A 1 72 ? -2.838 8.901 0.068 1.00 84.56 72 TRP A CA 1
ATOM 532 C C . TRP A 1 72 ? -4.210 8.784 0.733 1.00 84.56 72 TRP A C 1
ATOM 534 O O . TRP A 1 72 ? -5.059 7.972 0.374 1.00 84.56 72 TRP A O 1
ATOM 544 N N . SER A 1 73 ? -4.413 9.600 1.764 1.00 65.19 73 SER A N 1
ATOM 545 C CA . SER A 1 73 ? -5.741 10.026 2.174 1.00 65.19 73 SER A CA 1
ATOM 546 C C . SER A 1 73 ? -6.319 10.777 0.989 1.00 65.19 73 SER A C 1
ATOM 548 O O . SER A 1 73 ? -5.771 11.807 0.592 1.00 65.19 73 SER A O 1
ATOM 550 N N . ALA A 1 74 ? -7.348 10.190 0.388 1.00 57.78 74 ALA A N 1
ATOM 551 C CA . ALA A 1 74 ? -8.013 10.724 -0.784 1.00 57.78 74 ALA A CA 1
ATOM 552 C C . ALA A 1 74 ? -8.300 12.228 -0.618 1.00 57.78 74 ALA A C 1
ATOM 554 O O . ALA A 1 74 ? -8.528 12.718 0.496 1.00 57.78 74 ALA A O 1
ATOM 555 N N . GLY A 1 75 ? -8.199 12.954 -1.736 1.00 47.59 75 GLY A N 1
ATOM 556 C CA . GLY A 1 75 ? -8.437 14.392 -1.812 1.00 47.59 75 GLY A CA 1
ATOM 557 C C . GLY A 1 75 ? -9.739 14.787 -1.117 1.00 47.59 75 GLY A C 1
ATOM 558 O O . GLY A 1 75 ? -10.617 13.956 -0.905 1.00 47.59 75 GLY A O 1
ATOM 559 N N . GLN A 1 76 ? -9.847 16.060 -0.740 1.00 47.28 76 GLN A N 1
ATOM 560 C CA . GLN A 1 76 ? -10.825 16.619 0.206 1.00 47.28 76 GLN A CA 1
ATOM 561 C C . GLN A 1 76 ? -12.312 16.208 0.053 1.00 47.28 76 GLN A C 1
ATOM 563 O O . GLN A 1 76 ? -13.088 16.465 0.970 1.00 47.28 76 GLN A O 1
ATOM 568 N N . GLU A 1 77 ? -12.722 15.560 -1.039 1.00 55.31 77 GLU A N 1
ATOM 569 C CA . GLU A 1 77 ? -14.090 15.100 -1.302 1.00 55.31 77 GLU A CA 1
ATOM 570 C C . GLU A 1 77 ? -14.410 13.674 -0.812 1.00 55.31 77 GLU A C 1
ATOM 572 O O . GLU A 1 77 ? -15.573 13.370 -0.532 1.00 55.31 77 GLU A O 1
ATOM 577 N N . HIS A 1 78 ? -13.420 12.789 -0.659 1.00 60.25 78 HIS A N 1
ATOM 578 C CA . HIS A 1 78 ? -13.647 11.397 -0.256 1.00 60.25 78 HIS A CA 1
ATOM 579 C C . HIS A 1 78 ? -12.763 11.065 0.947 1.00 60.25 78 HIS A C 1
ATOM 581 O O . HIS A 1 78 ? -11.574 10.823 0.810 1.00 60.25 78 HIS A O 1
ATOM 587 N N . GLN A 1 79 ? -13.316 11.054 2.164 1.00 69.50 79 GLN A N 1
ATOM 588 C CA . GLN A 1 79 ? -12.586 10.661 3.384 1.00 69.50 79 GLN A CA 1
ATOM 589 C C . GLN A 1 79 ? -12.351 9.138 3.445 1.00 69.50 79 GLN A C 1
ATOM 591 O O . GLN A 1 79 ? -12.739 8.455 4.395 1.00 69.50 79 GLN A O 1
ATOM 596 N N . THR A 1 80 ? -11.726 8.575 2.417 1.00 78.31 80 THR A N 1
ATOM 597 C CA . THR A 1 80 ? -11.514 7.137 2.270 1.00 78.31 80 THR A CA 1
ATOM 598 C C . THR A 1 80 ? -10.093 6.771 2.672 1.00 78.31 80 THR A C 1
ATOM 600 O O . THR A 1 80 ? -9.127 7.456 2.343 1.00 78.31 80 THR A O 1
ATOM 603 N N . SER A 1 81 ? -9.957 5.679 3.421 1.00 86.62 81 SER A N 1
ATOM 604 C CA . SER A 1 81 ? -8.662 5.115 3.804 1.00 86.62 81 SER A CA 1
ATOM 605 C C . SER A 1 81 ? -8.456 3.762 3.144 1.00 86.62 81 SER A C 1
ATOM 607 O O . SER A 1 81 ? -9.419 3.050 2.872 1.00 86.62 81 SER A O 1
ATOM 609 N N . TYR A 1 82 ? -7.201 3.393 2.905 1.00 88.81 82 TYR A N 1
ATOM 610 C CA . TYR A 1 82 ? -6.869 2.175 2.171 1.00 88.81 82 TYR A CA 1
ATOM 611 C C . TYR A 1 82 ? -6.329 1.077 3.095 1.00 88.81 82 TYR A C 1
ATOM 613 O O . TYR A 1 82 ? -5.357 1.271 3.832 1.00 88.81 82 TYR A O 1
ATOM 621 N N . ASP A 1 83 ? -6.961 -0.101 3.048 1.00 90.94 83 ASP A N 1
ATOM 622 C CA . ASP A 1 83 ? -6.383 -1.352 3.549 1.00 90.94 83 ASP A CA 1
ATOM 623 C C . ASP A 1 83 ? -5.522 -1.945 2.434 1.00 90.94 83 ASP A C 1
ATOM 625 O O . ASP A 1 83 ? -6.046 -2.463 1.443 1.00 90.94 83 ASP A O 1
ATOM 629 N N . VAL A 1 84 ? -4.203 -1.811 2.573 1.00 93.31 84 VAL A N 1
ATOM 630 C CA . VAL A 1 84 ? -3.239 -2.268 1.572 1.00 93.31 84 VAL A CA 1
ATOM 631 C C . VAL A 1 84 ? -2.666 -3.615 1.988 1.00 93.31 84 VAL A C 1
ATOM 633 O O . VAL A 1 84 ? -2.184 -3.783 3.108 1.00 93.31 84 VAL A O 1
ATOM 636 N N . ARG A 1 85 ? -2.707 -4.591 1.081 1.00 93.81 85 ARG A N 1
ATOM 637 C CA . ARG A 1 85 ? -2.175 -5.940 1.297 1.00 93.81 85 ARG A CA 1
ATOM 638 C C . ARG A 1 85 ? -1.301 -6.348 0.130 1.00 93.81 85 ARG A C 1
ATOM 640 O O . ARG A 1 85 ? -1.714 -6.235 -1.017 1.00 93.81 85 ARG A O 1
ATOM 647 N N . MET A 1 86 ? -0.132 -6.899 0.425 1.00 92.38 86 MET A N 1
ATOM 648 C CA . MET A 1 86 ? 0.714 -7.524 -0.586 1.00 92.38 86 MET A CA 1
ATOM 649 C C . MET A 1 86 ? 0.510 -9.036 -0.550 1.00 92.38 86 MET A C 1
ATOM 651 O O . MET A 1 86 ? 0.524 -9.640 0.525 1.00 92.38 86 MET A O 1
ATOM 655 N N . LYS A 1 87 ? 0.316 -9.654 -1.712 1.00 90.81 87 LYS A N 1
ATOM 656 C CA . LYS A 1 87 ? 0.223 -11.108 -1.865 1.00 90.81 87 LYS A CA 1
ATOM 657 C C . LYS A 1 87 ? 1.237 -11.586 -2.890 1.00 90.81 87 LYS A C 1
ATOM 659 O O . LYS A 1 87 ? 1.285 -11.060 -3.994 1.00 90.81 87 LYS A O 1
ATOM 664 N N . VAL A 1 88 ? 2.007 -12.608 -2.537 1.00 88.56 88 VAL A N 1
ATOM 665 C CA . VAL A 1 88 ? 2.807 -13.370 -3.502 1.00 88.56 88 VAL A CA 1
ATOM 666 C C . VAL A 1 88 ? 1.871 -14.401 -4.131 1.00 88.56 88 VAL A C 1
ATOM 668 O O . VAL A 1 88 ? 1.219 -15.136 -3.390 1.00 88.56 88 VAL A O 1
ATOM 671 N N . LEU A 1 89 ? 1.748 -14.426 -5.460 1.00 82.81 89 LEU A N 1
ATOM 672 C CA . LEU A 1 89 ? 0.850 -15.374 -6.136 1.00 82.81 89 LEU A CA 1
ATOM 673 C C . LEU A 1 89 ? 1.488 -16.762 -6.235 1.00 82.81 89 LEU A C 1
ATOM 675 O O . LEU A 1 89 ? 0.840 -17.760 -5.941 1.00 82.81 89 LEU A O 1
ATOM 679 N N . GLU A 1 90 ? 2.770 -16.819 -6.589 1.00 79.94 90 GLU A N 1
ATOM 680 C CA . GLU A 1 90 ? 3.542 -18.056 -6.662 1.00 79.94 90 GLU A CA 1
ATOM 681 C C . GLU A 1 90 ? 5.039 -17.728 -6.549 1.00 79.94 90 GLU A C 1
ATOM 683 O O . GLU A 1 90 ? 5.550 -16.862 -7.262 1.00 79.94 90 GLU A O 1
ATOM 688 N N . GLY A 1 91 ? 5.740 -18.383 -5.620 1.00 64.69 91 GLY A N 1
ATOM 689 C CA . GLY A 1 91 ? 7.133 -18.053 -5.289 1.00 64.69 91 GLY A CA 1
ATOM 690 C C . GLY A 1 91 ? 8.181 -18.607 -6.260 1.00 64.69 91 GLY A C 1
ATOM 691 O O . GLY A 1 91 ? 9.323 -18.159 -6.231 1.00 64.69 91 GLY A O 1
ATOM 692 N N . SER A 1 92 ? 7.811 -19.575 -7.102 1.00 67.88 92 SER A N 1
ATOM 693 C CA . SER A 1 92 ? 8.718 -20.298 -8.005 1.00 67.88 92 SER A CA 1
ATOM 694 C C . SER A 1 92 ? 8.828 -19.684 -9.401 1.00 67.88 92 SER A C 1
ATOM 696 O O . SER A 1 92 ? 9.825 -19.920 -10.079 1.00 67.88 92 SER A O 1
ATOM 698 N N . SER A 1 93 ? 7.828 -18.916 -9.846 1.00 64.31 93 SER A N 1
ATOM 699 C CA . SER A 1 93 ? 7.706 -18.501 -11.246 1.00 64.31 93 SER A CA 1
ATOM 700 C C . SER A 1 93 ? 8.472 -17.216 -11.573 1.00 64.31 93 SER A C 1
ATOM 702 O O . SER A 1 93 ? 9.119 -17.176 -12.613 1.00 64.31 93 SER A O 1
ATOM 704 N N . THR A 1 94 ? 8.492 -16.203 -10.693 1.00 61.53 94 THR A N 1
ATOM 705 C CA . THR A 1 94 ? 9.402 -15.035 -10.777 1.00 61.53 94 THR A CA 1
ATOM 706 C C . THR A 1 94 ? 9.477 -14.265 -9.443 1.00 61.53 94 THR A C 1
ATOM 708 O O . THR A 1 94 ? 8.485 -14.199 -8.714 1.00 61.53 94 THR A O 1
ATOM 711 N N . PRO A 1 95 ? 10.591 -13.565 -9.133 1.00 63.28 95 PRO A N 1
ATOM 712 C CA . PRO A 1 95 ? 10.687 -12.696 -7.953 1.00 63.28 95 PRO A CA 1
ATOM 713 C C . PRO A 1 95 ? 9.785 -11.453 -8.018 1.00 63.28 95 PRO A C 1
ATOM 715 O O . PRO A 1 95 ? 9.754 -10.690 -7.059 1.00 63.28 95 PRO A O 1
ATOM 718 N N . GLN A 1 96 ? 9.061 -11.223 -9.116 1.00 71.00 96 GLN A N 1
ATOM 719 C CA . GLN A 1 96 ? 8.159 -10.080 -9.317 1.00 71.00 96 GLN A CA 1
ATOM 720 C C . GLN A 1 96 ? 6.679 -10.491 -9.272 1.00 71.00 96 GLN A C 1
ATOM 722 O O . GLN A 1 96 ? 5.800 -9.695 -9.583 1.00 71.00 96 GLN A O 1
ATOM 727 N N . ASN A 1 97 ? 6.385 -11.724 -8.854 1.00 82.81 97 ASN A N 1
ATOM 728 C CA . ASN A 1 97 ? 5.029 -12.261 -8.799 1.00 82.81 97 ASN A CA 1
ATOM 729 C C . ASN A 1 97 ? 4.265 -11.810 -7.538 1.00 82.81 97 ASN A C 1
ATOM 731 O O . ASN A 1 97 ? 3.827 -12.621 -6.711 1.00 82.81 97 ASN A O 1
ATOM 735 N N . ARG A 1 98 ? 4.180 -10.489 -7.343 1.00 89.69 98 ARG A N 1
ATOM 736 C CA . ARG A 1 98 ? 3.536 -9.853 -6.190 1.00 89.69 98 ARG A CA 1
ATOM 737 C C . ARG A 1 98 ? 2.401 -8.950 -6.639 1.00 89.69 98 ARG A C 1
ATOM 739 O O . ARG A 1 98 ? 2.575 -8.090 -7.491 1.00 89.69 98 ARG A O 1
ATOM 746 N N . LEU A 1 99 ? 1.250 -9.129 -6.007 1.00 92.69 99 LEU A N 1
ATOM 747 C CA . LEU A 1 99 ? 0.069 -8.301 -6.175 1.00 92.69 99 LEU A CA 1
ATOM 748 C C . LEU A 1 99 ? -0.075 -7.370 -4.969 1.00 92.69 99 LEU A C 1
ATOM 750 O O . LEU A 1 99 ? -0.131 -7.832 -3.827 1.00 92.69 99 LEU A O 1
ATOM 754 N N . ILE A 1 100 ? -0.182 -6.072 -5.226 1.00 94.69 100 ILE A N 1
ATOM 755 C CA . ILE A 1 100 ? -0.527 -5.047 -4.243 1.00 94.69 100 ILE A CA 1
ATOM 756 C C . ILE A 1 100 ? -2.024 -4.768 -4.380 1.00 94.69 100 ILE A C 1
ATOM 758 O O . ILE A 1 100 ? -2.494 -4.280 -5.405 1.00 94.69 100 ILE A O 1
ATOM 762 N N . LEU A 1 101 ? -2.779 -5.121 -3.347 1.00 95.06 101 LEU A N 1
ATOM 763 C CA . LEU A 1 101 ? -4.220 -4.930 -3.244 1.00 95.06 101 LEU A CA 1
ATOM 764 C C . LEU A 1 101 ? -4.496 -3.720 -2.360 1.00 95.06 101 LEU A C 1
ATOM 766 O O . LEU A 1 101 ? -4.170 -3.748 -1.176 1.00 95.06 101 LEU A O 1
ATOM 770 N N . CYS A 1 102 ? -5.140 -2.700 -2.908 1.00 93.31 102 CYS A N 1
ATOM 771 C CA . CYS A 1 102 ? -5.552 -1.494 -2.205 1.00 93.31 102 CYS A CA 1
ATOM 772 C C . CYS A 1 102 ? -7.075 -1.469 -2.110 1.00 93.31 102 CYS A C 1
ATOM 774 O O . CYS A 1 102 ? -7.783 -1.281 -3.101 1.00 93.31 102 CYS A O 1
ATOM 776 N N . ARG A 1 103 ? -7.601 -1.662 -0.902 1.00 91.81 103 ARG A N 1
ATOM 777 C CA . ARG A 1 103 ? -9.041 -1.638 -0.657 1.00 91.81 103 ARG A CA 1
ATOM 778 C C . ARG A 1 103 ? -9.445 -0.338 0.026 1.00 91.81 103 ARG A C 1
ATOM 780 O O . ARG A 1 103 ? -9.182 -0.167 1.212 1.00 91.81 103 ARG A O 1
ATOM 787 N N . ALA A 1 104 ? -10.138 0.520 -0.714 1.00 89.31 104 ALA A N 1
ATOM 788 C CA . ALA A 1 104 ? -10.909 1.630 -0.167 1.00 89.31 104 ALA A CA 1
ATOM 789 C C . ALA A 1 104 ? -11.873 1.168 0.943 1.00 89.31 104 ALA A C 1
ATOM 791 O O . ALA A 1 104 ? -12.656 0.228 0.766 1.00 89.31 104 ALA A O 1
ATOM 792 N N . ASP A 1 105 ? -11.799 1.821 2.098 1.00 86.62 105 ASP A N 1
ATOM 793 C CA . ASP A 1 105 ? -12.631 1.545 3.262 1.00 86.62 105 ASP A CA 1
ATOM 794 C C . ASP A 1 105 ? -12.800 2.814 4.115 1.00 86.62 105 ASP A C 1
ATOM 796 O O . ASP A 1 105 ? -11.886 3.281 4.798 1.00 86.62 105 ASP A O 1
ATOM 800 N N . GLU A 1 106 ? -14.013 3.361 4.091 1.00 83.88 106 GLU A N 1
ATOM 801 C CA . GLU A 1 106 ? -14.409 4.574 4.823 1.00 83.88 106 GLU A CA 1
ATOM 802 C C . GLU A 1 106 ? -14.391 4.383 6.348 1.00 83.88 106 GLU A C 1
ATOM 804 O O . GLU A 1 106 ? -14.187 5.322 7.112 1.00 83.88 106 GLU A O 1
ATOM 809 N N . ASN A 1 107 ? -14.563 3.148 6.823 1.00 84.56 107 ASN A N 1
ATOM 810 C CA . ASN A 1 107 ? -14.627 2.837 8.250 1.00 84.56 107 ASN A CA 1
ATOM 811 C C . ASN A 1 107 ? -13.285 2.352 8.807 1.00 84.56 107 ASN A C 1
ATOM 813 O O . ASN A 1 107 ? -13.183 2.044 10.000 1.00 84.56 107 ASN A O 1
ATOM 817 N N . LEU A 1 108 ? -12.243 2.268 7.978 1.00 82.44 108 LEU A N 1
ATOM 818 C CA . LEU A 1 108 ? -10.959 1.700 8.372 1.00 82.44 108 LEU A CA 1
ATOM 819 C C . LEU A 1 108 ? -10.337 2.441 9.552 1.00 82.44 108 LEU A C 1
ATOM 821 O O . LEU A 1 108 ? -9.937 1.801 10.524 1.00 82.44 108 LEU A O 1
ATOM 825 N N . ASN A 1 109 ? -10.312 3.773 9.504 1.00 82.75 109 ASN A N 1
ATOM 826 C CA . ASN A 1 109 ? -9.749 4.587 10.581 1.00 82.75 109 ASN A CA 1
ATOM 827 C C . ASN A 1 109 ? -10.541 4.437 11.876 1.00 82.75 109 ASN A C 1
ATOM 829 O O . ASN A 1 109 ? -9.945 4.284 12.941 1.00 82.75 109 ASN A O 1
ATOM 833 N N . ARG A 1 110 ? -11.875 4.384 11.789 1.00 85.94 110 ARG A N 1
ATOM 834 C CA . ARG A 1 110 ? -12.737 4.145 12.951 1.00 85.94 110 ARG A CA 1
ATOM 835 C C . ARG A 1 110 ? -12.447 2.787 13.590 1.00 85.94 110 ARG A C 1
ATOM 837 O O . ARG A 1 110 ? -12.259 2.715 14.802 1.00 85.94 110 ARG A O 1
ATOM 844 N N . ARG A 1 111 ? -12.342 1.722 12.788 1.00 87.12 111 ARG A N 1
ATOM 845 C CA . ARG A 1 111 ? -12.004 0.377 13.288 1.00 87.12 111 ARG A CA 1
ATOM 846 C C . ARG A 1 111 ? -10.590 0.314 13.864 1.00 87.12 111 ARG A C 1
ATOM 848 O O . ARG A 1 111 ? -10.403 -0.286 14.916 1.00 87.12 111 ARG A O 1
ATOM 855 N N . ARG A 1 112 ? -9.606 0.959 13.225 1.00 86.69 112 ARG A N 1
ATOM 856 C CA . ARG A 1 112 ? -8.226 1.058 13.738 1.00 86.69 112 ARG A CA 1
ATOM 857 C C . ARG A 1 112 ? -8.177 1.800 15.074 1.00 86.69 112 ARG A C 1
ATOM 859 O O . ARG A 1 112 ? -7.504 1.338 15.990 1.00 86.69 112 ARG A O 1
ATOM 866 N N . ALA A 1 113 ? -8.917 2.899 15.210 1.00 87.81 113 ALA A N 1
ATOM 867 C CA . ALA A 1 113 ? -9.010 3.655 16.457 1.00 87.81 113 ALA A CA 1
ATOM 868 C C . ALA A 1 113 ? -9.640 2.823 17.585 1.00 87.81 113 ALA A C 1
ATOM 870 O O . ALA A 1 113 ? -9.098 2.782 18.687 1.00 87.81 113 ALA A O 1
ATOM 871 N N . GLN A 1 114 ? -10.729 2.104 17.295 1.00 93.12 114 GLN A N 1
ATOM 872 C CA . GLN A 1 114 ? -11.366 1.194 18.254 1.00 93.12 114 GLN A CA 1
ATOM 873 C C . GLN A 1 114 ? -10.426 0.059 18.676 1.00 93.12 114 GLN A C 1
ATOM 875 O O . GLN A 1 114 ? -10.222 -0.149 19.868 1.00 93.12 114 GLN A O 1
ATOM 880 N N . ALA A 1 115 ? -9.792 -0.625 17.718 1.00 92.38 115 ALA A N 1
ATOM 881 C CA . ALA A 1 115 ? -8.847 -1.703 18.005 1.00 92.38 115 ALA A CA 1
ATOM 882 C C . ALA A 1 115 ? -7.649 -1.216 18.837 1.00 92.38 115 ALA A C 1
ATOM 884 O O . ALA A 1 115 ? -7.236 -1.890 19.779 1.00 92.38 115 ALA A O 1
ATOM 885 N N . LYS A 1 116 ? -7.125 -0.021 18.532 1.00 93.75 116 LYS A N 1
ATOM 886 C CA . LYS A 1 116 ? -6.058 0.613 19.315 1.00 93.75 116 LYS A CA 1
ATOM 887 C C . LYS A 1 116 ? -6.505 0.893 20.749 1.00 93.75 116 LYS A C 1
ATOM 889 O O . LYS A 1 116 ? -5.753 0.592 21.668 1.00 93.75 116 LYS A O 1
ATOM 894 N N . ALA A 1 117 ? -7.706 1.439 20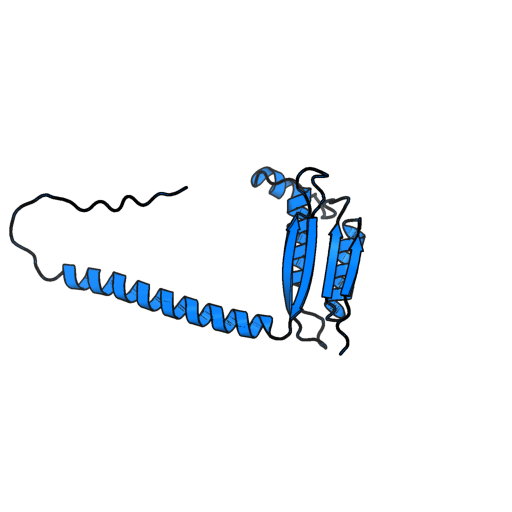.946 1.00 95.81 117 ALA A N 1
ATOM 895 C CA . ALA A 1 117 ? -8.234 1.717 22.281 1.00 95.81 117 ALA A CA 1
ATOM 896 C C . ALA A 1 117 ? -8.375 0.433 23.117 1.00 95.81 117 ALA A C 1
ATOM 898 O O . ALA A 1 117 ? -7.948 0.402 24.268 1.00 95.81 117 ALA A O 1
ATOM 899 N N . THR A 1 118 ? -8.888 -0.650 22.524 1.00 96.56 118 THR A N 1
ATOM 900 C CA . THR A 1 118 ? -8.973 -1.959 23.192 1.00 96.56 118 THR A CA 1
ATOM 901 C C . THR A 1 118 ? -7.594 -2.525 23.532 1.00 96.56 118 THR A C 1
ATOM 903 O O . THR A 1 118 ? -7.381 -3.007 24.642 1.00 96.56 118 THR A O 1
ATOM 906 N N . ALA A 1 119 ? -6.636 -2.452 22.603 1.00 95.50 119 ALA A N 1
ATOM 907 C CA . ALA A 1 119 ? -5.272 -2.913 22.854 1.00 95.50 119 ALA A CA 1
ATOM 908 C C . ALA A 1 119 ? -4.593 -2.110 23.975 1.00 95.50 119 ALA A C 1
ATOM 910 O O . ALA A 1 119 ? -3.915 -2.696 24.817 1.00 95.50 119 ALA A O 1
ATOM 911 N N . GLN A 1 120 ? -4.811 -0.793 24.014 1.00 96.06 120 GLN A N 1
ATOM 912 C CA . GLN A 1 120 ? -4.289 0.069 25.070 1.00 96.06 120 GLN A CA 1
ATOM 913 C C . GLN A 1 120 ? -4.870 -0.305 26.438 1.00 96.06 120 GLN A C 1
ATOM 915 O O . GLN A 1 120 ? -4.106 -0.508 27.372 1.00 96.06 120 GLN A O 1
ATOM 920 N N . ASP A 1 121 ? -6.185 -0.511 26.542 1.00 97.19 121 ASP A N 1
ATOM 921 C CA . ASP A 1 121 ? -6.825 -0.960 27.788 1.00 97.19 121 ASP A CA 1
ATOM 922 C C . ASP A 1 121 ? -6.252 -2.303 28.286 1.00 97.19 121 ASP A C 1
ATOM 924 O O . ASP A 1 121 ? -5.992 -2.489 29.478 1.00 97.19 121 ASP A O 1
ATOM 928 N N . HIS A 1 122 ? -5.983 -3.243 27.375 1.00 96.56 122 HIS A N 1
ATOM 929 C CA . HIS A 1 122 ? -5.347 -4.514 27.731 1.00 96.56 122 HIS A CA 1
ATOM 930 C C . HIS A 1 122 ? -3.915 -4.331 28.249 1.00 96.56 122 HIS A C 1
ATOM 932 O O . HIS A 1 122 ? -3.529 -4.989 29.223 1.00 96.56 122 HIS A O 1
ATOM 938 N N . LEU A 1 123 ? -3.138 -3.451 27.611 1.00 95.94 123 LEU A N 1
ATOM 939 C CA . LEU A 1 123 ? -1.782 -3.113 28.040 1.00 95.94 123 LEU A CA 1
ATOM 940 C C . LEU A 1 123 ? -1.790 -2.438 29.410 1.00 95.94 123 LEU A C 1
ATOM 942 O O . LEU A 1 123 ? -1.023 -2.845 30.279 1.00 95.94 123 LEU A O 1
ATOM 946 N N . ASP A 1 124 ? -2.695 -1.490 29.638 1.00 95.88 124 ASP A N 1
ATOM 947 C CA . ASP A 1 124 ? -2.812 -0.768 30.905 1.00 95.88 124 ASP A CA 1
ATOM 948 C C . ASP A 1 124 ? -3.161 -1.732 32.049 1.00 95.88 124 ASP A C 1
ATOM 950 O O . ASP A 1 124 ? -2.522 -1.721 33.103 1.00 95.88 124 ASP A O 1
ATOM 954 N N . LYS A 1 125 ? -4.099 -2.662 31.819 1.00 95.44 125 LYS A N 1
ATOM 955 C CA . LYS A 1 125 ? -4.428 -3.726 32.783 1.00 95.44 125 LYS A CA 1
ATOM 956 C C . LYS A 1 125 ? -3.239 -4.646 33.061 1.00 95.44 125 LYS A C 1
ATOM 958 O O . LYS A 1 125 ? -3.015 -5.031 34.208 1.00 95.44 125 LYS A O 1
ATOM 963 N N . ALA A 1 126 ? -2.480 -5.035 32.035 1.00 94.00 126 ALA A N 1
ATOM 964 C CA . ALA A 1 126 ? -1.286 -5.863 32.211 1.00 94.00 126 ALA A CA 1
ATOM 965 C C . ALA A 1 126 ? -0.194 -5.124 32.997 1.00 94.00 126 ALA A C 1
ATOM 967 O O . ALA A 1 126 ? 0.388 -5.695 33.921 1.00 94.00 126 ALA A O 1
ATOM 968 N N . TYR A 1 127 ? 0.021 -3.848 32.680 1.00 94.31 127 TYR A N 1
ATOM 969 C CA . TYR A 1 127 ? 0.959 -2.972 33.369 1.00 94.31 127 TYR A CA 1
ATOM 970 C C . TYR A 1 127 ? 0.600 -2.824 34.852 1.00 94.31 127 TYR A C 1
ATOM 972 O O . TYR A 1 127 ? 1.458 -3.030 35.714 1.00 94.31 127 TYR A O 1
ATOM 980 N N . GLN A 1 128 ? -0.675 -2.564 35.162 1.00 93.56 128 GLN A N 1
ATOM 981 C CA . GLN A 1 128 ? -1.178 -2.484 36.536 1.00 93.56 128 GLN A CA 1
ATOM 982 C C . GLN A 1 128 ? -0.962 -3.793 37.301 1.00 93.56 128 GLN A C 1
ATOM 984 O O . GLN A 1 128 ? -0.420 -3.765 38.403 1.00 93.56 128 GLN A O 1
ATOM 989 N N . ARG A 1 129 ? -1.309 -4.950 36.715 1.00 90.56 129 ARG A N 1
ATOM 990 C CA . ARG A 1 129 ? -1.064 -6.261 37.348 1.00 90.56 129 ARG A CA 1
ATOM 991 C C . ARG A 1 129 ? 0.413 -6.468 37.681 1.00 90.56 129 ARG A C 1
ATOM 993 O O . ARG A 1 129 ? 0.729 -6.881 38.792 1.00 90.56 129 ARG A O 1
ATOM 1000 N N . ALA A 1 130 ? 1.309 -6.149 36.747 1.00 88.69 130 ALA A N 1
ATOM 1001 C CA . ALA A 1 130 ? 2.746 -6.285 36.961 1.00 88.69 130 ALA A CA 1
ATOM 1002 C C . ALA A 1 130 ? 3.258 -5.382 38.099 1.00 88.69 130 ALA A C 1
ATOM 1004 O O . ALA A 1 130 ? 4.090 -5.813 38.889 1.00 88.69 130 ALA A O 1
ATOM 1005 N N . HIS A 1 131 ? 2.735 -4.160 38.235 1.00 86.12 131 HIS A N 1
ATOM 1006 C CA . HIS A 1 131 ? 3.218 -3.195 39.232 1.00 86.12 131 HIS A CA 1
ATOM 1007 C C . HIS A 1 131 ? 2.565 -3.345 40.616 1.00 86.12 131 HIS A C 1
ATOM 1009 O O . HIS A 1 131 ? 3.198 -3.020 41.619 1.00 86.12 131 HIS A O 1
ATOM 1015 N N . VAL A 1 132 ? 1.350 -3.897 40.704 1.00 77.25 132 VAL A N 1
ATOM 1016 C CA . VAL A 1 132 ? 0.723 -4.278 41.986 1.00 77.25 132 VAL A CA 1
ATOM 1017 C C . VAL A 1 132 ? 1.465 -5.454 42.637 1.00 77.25 132 VAL A C 1
ATOM 1019 O O . VAL A 1 132 ? 1.651 -5.471 43.851 1.00 77.25 132 VAL A O 1
ATOM 1022 N N . LEU A 1 133 ? 1.971 -6.403 41.842 1.00 59.44 133 LEU A N 1
ATOM 1023 C CA . LEU A 1 133 ? 2.777 -7.523 42.348 1.00 59.44 133 LEU A CA 1
ATOM 1024 C C . LEU A 1 133 ? 4.149 -7.080 42.892 1.00 59.44 133 LEU A C 1
ATOM 1026 O O . LEU A 1 133 ? 4.683 -7.711 43.804 1.00 59.44 133 LEU A O 1
ATOM 1030 N N . VAL A 1 134 ? 4.707 -5.984 42.365 1.00 58.12 134 VAL A N 1
ATOM 1031 C CA . VAL A 1 134 ? 5.998 -5.412 42.800 1.00 58.12 134 VAL A CA 1
ATOM 1032 C C . VAL A 1 134 ? 5.853 -4.566 44.071 1.00 58.12 134 VAL A C 1
ATOM 1034 O O . VAL A 1 134 ? 6.773 -4.505 44.888 1.00 58.12 134 VAL A O 1
ATOM 1037 N N . SER A 1 135 ? 4.699 -3.927 44.289 1.00 53.75 135 SER A N 1
ATOM 1038 C CA . SER A 1 135 ? 4.435 -3.187 45.530 1.00 53.75 135 SER A CA 1
ATOM 1039 C C . SER A 1 135 ? 4.030 -4.103 46.691 1.00 53.75 135 SER A C 1
ATOM 1041 O O . SER A 1 135 ? 4.361 -3.796 47.837 1.00 53.75 135 SER A O 1
ATOM 1043 N N . SER A 1 136 ? 3.420 -5.266 46.425 1.00 50.28 136 SER A N 1
ATOM 1044 C CA . SER A 1 136 ? 3.106 -6.259 47.464 1.00 50.28 136 SER A CA 1
ATOM 1045 C C . SER A 1 136 ? 4.319 -7.070 47.937 1.00 50.28 136 SER A C 1
ATOM 1047 O O . SER A 1 136 ? 4.278 -7.641 49.022 1.00 50.28 136 SER A O 1
ATOM 1049 N N . THR A 1 137 ? 5.415 -7.111 47.171 1.00 50.78 137 THR A N 1
ATOM 1050 C CA . THR A 1 137 ? 6.663 -7.800 47.561 1.00 50.78 137 THR A CA 1
ATOM 1051 C C . THR A 1 137 ? 7.584 -6.955 48.446 1.00 50.78 137 THR A C 1
ATOM 1053 O O . THR A 1 137 ? 8.537 -7.488 49.007 1.00 50.78 137 THR A O 1
ATOM 1056 N N . LYS A 1 138 ? 7.304 -5.657 48.636 1.00 47.31 138 LYS A N 1
ATOM 1057 C CA . LYS A 1 138 ? 8.075 -4.788 49.550 1.00 47.31 138 LYS A CA 1
ATOM 1058 C C . LYS A 1 138 ? 7.572 -4.780 50.999 1.00 47.31 138 LYS A C 1
ATOM 1060 O O . LYS A 1 138 ? 8.192 -4.143 51.843 1.00 47.31 138 LYS A O 1
ATOM 1065 N N . SER A 1 139 ? 6.499 -5.507 51.311 1.00 44.53 139 SER A N 1
ATOM 1066 C CA . SER A 1 139 ? 6.008 -5.697 52.680 1.00 44.53 139 SER A CA 1
ATOM 1067 C C . SER A 1 139 ? 6.141 -7.164 53.077 1.00 44.53 139 SER A C 1
ATOM 1069 O O . SER A 1 139 ? 5.186 -7.928 52.959 1.00 44.53 139 SER A O 1
ATOM 1071 N N . LYS A 1 140 ? 7.367 -7.552 53.450 1.00 40.88 140 LYS A N 1
ATOM 1072 C CA . LYS A 1 140 ? 7.751 -8.629 54.389 1.00 40.88 140 LYS A CA 1
ATOM 1073 C C . LYS A 1 140 ? 9.206 -9.018 54.125 1.00 40.88 140 LYS A C 1
ATOM 1075 O O . LYS A 1 140 ? 9.507 -9.891 53.319 1.00 40.88 140 LYS A O 1
ATOM 1080 N N . THR A 1 141 ? 10.119 -8.350 54.815 1.00 45.28 141 THR A N 1
ATOM 1081 C CA . THR A 1 141 ? 11.436 -8.919 55.109 1.00 45.28 141 THR A CA 1
ATOM 1082 C C . THR A 1 141 ? 11.316 -9.920 56.259 1.00 45.28 141 THR A C 1
ATOM 1084 O O . THR A 1 141 ? 10.620 -9.635 57.231 1.00 45.28 141 THR A O 1
ATOM 1087 N N . SER A 1 142 ? 12.095 -11.002 56.150 1.00 41.56 142 SER A N 1
ATOM 1088 C CA . SER A 1 142 ? 12.439 -12.010 57.172 1.00 41.56 142 SER A CA 1
ATOM 1089 C C . SER A 1 142 ? 11.483 -13.207 57.296 1.00 41.56 142 SER A C 1
ATOM 1091 O O . SER A 1 142 ? 10.430 -13.108 57.909 1.00 41.56 142 SER A O 1
ATOM 1093 N N . ASP A 1 143 ? 11.814 -14.348 56.676 1.00 41.06 143 ASP A N 1
ATOM 1094 C CA . ASP A 1 143 ? 12.672 -15.373 57.297 1.00 41.06 143 ASP A CA 1
ATOM 1095 C C . ASP A 1 143 ? 13.038 -16.506 56.303 1.00 41.06 143 ASP A C 1
ATOM 1097 O O . ASP A 1 143 ? 12.202 -17.031 55.580 1.00 41.06 143 ASP A O 1
ATOM 1101 N N . TYR A 1 144 ? 14.341 -16.799 56.256 1.00 43.59 144 TYR A N 1
ATOM 1102 C CA . TYR A 1 144 ? 15.084 -18.011 55.872 1.00 43.59 144 TYR A CA 1
ATOM 1103 C C . TYR A 1 144 ? 14.541 -19.100 54.898 1.00 43.59 144 TYR A C 1
ATOM 1105 O O . TYR A 1 144 ? 13.548 -19.772 55.152 1.00 43.59 144 TYR A O 1
ATOM 1113 N N . LEU A 1 145 ? 15.446 -19.418 53.947 1.00 44.69 145 LEU A N 1
ATOM 1114 C CA . LEU A 1 145 ? 15.788 -20.707 53.288 1.00 44.69 145 LEU A CA 1
ATOM 1115 C C . LEU A 1 145 ? 15.185 -21.064 51.898 1.00 44.69 145 LEU A C 1
ATOM 1117 O O . LEU A 1 145 ? 14.139 -20.550 51.514 1.00 44.69 145 LEU A O 1
ATOM 1121 N N . PRO A 1 146 ? 15.926 -21.863 51.082 1.00 55.25 146 PRO A N 1
ATOM 1122 C CA . PRO A 1 146 ? 15.989 -21.725 49.629 1.00 55.25 146 PRO A CA 1
ATOM 1123 C C . PRO A 1 146 ? 15.345 -22.893 48.857 1.00 55.25 146 PRO A C 1
ATOM 1125 O O . PRO A 1 146 ? 15.013 -23.927 49.424 1.00 55.25 146 PRO A O 1
ATOM 1128 N N . LEU A 1 147 ? 15.355 -22.742 47.523 1.00 48.22 147 LEU A N 1
ATOM 1129 C CA . LEU A 1 147 ? 15.381 -23.812 46.509 1.00 48.22 147 LEU A CA 1
ATOM 1130 C C . LEU A 1 147 ? 14.100 -24.654 46.330 1.00 48.22 147 LEU A C 1
ATOM 1132 O O . LEU A 1 147 ? 13.886 -25.632 47.031 1.00 48.22 147 LEU A O 1
ATOM 1136 N N . LEU A 1 148 ? 13.334 -24.370 45.264 1.00 46.56 148 LEU A N 1
ATOM 1137 C CA . LEU A 1 148 ? 13.276 -25.189 44.031 1.00 46.56 148 LEU A CA 1
ATOM 1138 C C . LEU A 1 148 ? 12.041 -24.856 43.172 1.00 46.56 148 LEU A C 1
ATOM 1140 O O . LEU A 1 148 ? 10.907 -24.978 43.614 1.00 46.56 148 LEU A O 1
ATOM 1144 N N . GLY A 1 149 ? 12.300 -24.550 41.896 1.00 43.81 149 GLY A N 1
ATOM 1145 C CA . GLY A 1 149 ? 11.506 -25.054 40.773 1.00 43.81 149 GLY A CA 1
ATOM 1146 C C . GLY A 1 149 ? 10.209 -24.331 40.403 1.00 43.81 149 GLY A C 1
ATOM 1147 O O . GLY A 1 149 ? 9.138 -24.721 40.842 1.00 43.81 149 GLY A O 1
ATOM 1148 N N . SER A 1 150 ? 10.280 -23.428 39.421 1.00 39.34 150 SER A N 1
ATOM 1149 C CA . SER A 1 150 ? 9.450 -23.602 38.220 1.00 39.34 150 SER A CA 1
ATOM 1150 C C . SER A 1 150 ? 10.033 -22.823 37.040 1.00 39.34 150 SER A C 1
ATOM 1152 O O . SER A 1 150 ? 10.168 -21.601 37.069 1.00 39.34 150 SER A O 1
ATOM 1154 N N . PHE A 1 151 ? 10.449 -23.578 36.030 1.00 40.75 151 PHE A N 1
ATOM 1155 C CA . PHE A 1 151 ? 11.004 -23.128 34.762 1.00 40.75 151 PHE A CA 1
ATOM 1156 C C . PHE A 1 151 ? 9.934 -22.402 33.928 1.00 40.75 151 PHE A C 1
ATOM 1158 O O . PHE A 1 151 ? 8.943 -23.014 33.544 1.00 40.75 151 PHE A O 1
ATOM 1165 N N . CYS A 1 152 ? 10.188 -21.151 33.537 1.00 41.47 152 CYS A N 1
ATOM 1166 C CA . CYS A 1 152 ? 9.605 -20.571 32.324 1.00 41.47 152 CYS A CA 1
ATOM 1167 C C . CYS A 1 152 ? 10.674 -20.579 31.225 1.00 41.47 152 CYS A C 1
ATOM 1169 O O . CYS A 1 152 ? 11.339 -19.577 30.977 1.00 41.47 152 CYS A O 1
ATOM 1171 N N . LEU A 1 153 ? 10.850 -21.737 30.586 1.00 46.75 153 LEU A N 1
ATOM 1172 C CA . LEU A 1 153 ? 11.459 -21.838 29.261 1.00 46.75 153 LEU A CA 1
ATOM 1173 C C . LEU A 1 153 ? 10.312 -22.001 28.263 1.00 46.75 153 LEU A C 1
ATOM 1175 O O . LEU A 1 153 ? 9.598 -22.998 28.286 1.00 46.75 153 LEU A O 1
ATOM 1179 N N . GLY A 1 154 ? 10.123 -20.995 27.415 1.00 35.16 154 GLY A N 1
ATOM 1180 C CA . GLY A 1 154 ? 9.060 -20.945 26.416 1.00 35.16 154 GLY A CA 1
ATOM 1181 C C . GLY A 1 154 ? 9.523 -20.212 25.165 1.00 35.16 154 GLY A C 1
ATOM 1182 O O . GLY A 1 154 ? 9.010 -19.149 24.857 1.00 35.16 154 GLY A O 1
ATOM 1183 N N . VAL A 1 155 ? 10.561 -20.783 24.548 1.00 38.28 155 VAL A N 1
ATOM 1184 C CA . VAL A 1 155 ? 10.892 -20.817 23.112 1.00 38.28 155 VAL A CA 1
ATOM 1185 C C . VAL A 1 155 ? 10.631 -19.538 22.305 1.00 38.28 155 VAL A C 1
ATOM 1187 O O . VAL A 1 155 ? 9.528 -19.279 21.835 1.00 38.28 155 VAL A O 1
ATOM 1190 N N . ALA A 1 156 ? 11.720 -18.814 22.045 1.00 35.94 156 ALA A N 1
ATOM 1191 C CA . ALA A 1 156 ? 11.886 -18.091 20.795 1.00 35.94 156 ALA A CA 1
ATOM 1192 C C . ALA A 1 156 ? 12.231 -19.102 19.691 1.00 35.94 156 ALA A C 1
ATOM 1194 O O . ALA A 1 156 ? 13.223 -19.821 19.826 1.00 35.94 156 ALA A O 1
ATOM 1195 N N . LEU A 1 157 ? 11.412 -19.142 18.640 1.00 35.03 157 LEU A N 1
ATOM 1196 C CA . LEU A 1 157 ? 11.763 -19.519 17.269 1.00 35.03 157 LEU A CA 1
ATOM 1197 C C . LEU A 1 157 ? 10.770 -18.835 16.326 1.00 35.03 157 LEU A C 1
ATOM 1199 O O . LEU A 1 157 ? 9.550 -18.976 16.568 1.00 35.03 157 LEU A O 1
#

Radius of gyration: 24.13 Å; chains: 1; bounding box: 43×42×73 Å

Secondary structure (DSSP, 8-state):
----EEEEEEE-HHHHHHHHHHHHHTT-EEEEEE-S----STT-HHHHHHHHHT--HHHHHHHHHHHHHHH----TT---EEEEEEEES-TTT-TT-EEEEEEEETTHHHHHHHHHHHHHHHHHHHHHHHHHHHHHTTS------------------

Foldseek 3Di:
DDAAEAEEEQAELVRLLVSLLVCLQVLHKYKYQYDHQDQPDVPSVLVVVCVVVVHPSLVSSVVVSLVVSQVCCHPPPDNWGWDWDKDQPDDPPDPSRIMITTHTDNCVVVVVVVVVVVVVVVVVVVVVVVVVVVVVVVPDDDDDDDDDDDDPDDDDD

Organism: NCBI:txid265554